Protein AF-A0A5K0YYP0-F1 (afdb_monomer_lite)

Sequence (70 aa):
FLRGDQYAIALALLEEGRVVLGVLACPNLSLNIIGRHDQLPLENEVGCLFSASIGSGTEMQPLDIPGAKK

InterPro domains:
  IPR000760 Inositol monophosphatase-like [PF00459] (1-62)
  IPR051090 Inositol Monophosphatase Superfamily [PTHR43200] (1-65)

Organism: NCBI:txid210225

Radius of gyration: 14.36 Å; chains: 1; bounding box: 39×28×35 Å

pLDDT: mean 79.36, std 18.97, range [34.47, 97.88]

Foldseek 3Di:
DVVPDWDWDKDFDDDPNDTFKIKIWTQQDACVVVPPPPDDRPVDRFTKMWMDGPPPGIDIDTNDDPPPDD

Secondary structure (DSSP, 8-state):
-TTSS---EEEEEEETTEEEEEEEEETT--GGGGT-TTS---SS---EEEEEETTTEEEEEE---TT---

Structure (mmCIF, N/CA/C/O backbone):
data_AF-A0A5K0YYP0-F1
#
_entry.id   AF-A0A5K0YYP0-F1
#
loop_
_atom_site.group_PDB
_atom_site.id
_atom_site.type_symbol
_atom_site.label_atom_id
_atom_site.label_alt_id
_atom_site.label_comp_id
_atom_site.label_asym_id
_atom_site.label_entity_id
_atom_site.label_seq_id
_atom_site.pdbx_PDB_ins_code
_atom_site.Cartn_x
_atom_site.Cartn_y
_atom_site.Cartn_z
_atom_site.occupancy
_atom_site.B_iso_or_equiv
_atom_site.auth_seq_id
_atom_site.auth_comp_id
_atom_site.auth_asym_id
_atom_site.auth_atom_id
_atom_site.pdbx_PDB_model_num
ATOM 1 N N . PHE A 1 1 ? 0.308 -2.500 -14.788 1.00 68.75 1 PHE A N 1
ATOM 2 C CA . PHE A 1 1 ? -0.021 -3.950 -14.851 1.00 68.75 1 PHE A CA 1
ATOM 3 C C . PHE A 1 1 ? -0.319 -4.428 -16.273 1.00 68.75 1 PHE A C 1
ATOM 5 O O . PHE A 1 1 ? 0.595 -4.933 -16.899 1.00 68.75 1 PHE A O 1
ATOM 12 N N . LEU A 1 2 ? -1.520 -4.227 -16.841 1.00 84.75 2 LEU A N 1
ATOM 13 C CA . LEU A 1 2 ? -1.863 -4.752 -18.185 1.00 84.75 2 LEU A CA 1
ATOM 14 C C . LEU A 1 2 ? -0.976 -4.222 -19.326 1.00 84.75 2 LEU A C 1
ATOM 16 O O . LEU A 1 2 ? -0.828 -4.877 -20.349 1.00 84.75 2 LEU A O 1
ATOM 20 N N . ARG A 1 3 ? -0.398 -3.033 -19.145 1.00 88.19 3 ARG A N 1
ATOM 21 C CA . ARG A 1 3 ? 0.512 -2.388 -20.103 1.00 88.19 3 ARG A CA 1
ATOM 22 C C . ARG A 1 3 ? 1.993 -2.610 -19.786 1.00 88.19 3 ARG A C 1
ATOM 24 O O . ARG A 1 3 ? 2.837 -2.057 -20.468 1.00 88.19 3 ARG A O 1
ATOM 31 N N . GLY A 1 4 ? 2.308 -3.357 -18.727 1.00 80.69 4 GLY A N 1
ATOM 32 C CA . GLY A 1 4 ? 3.675 -3.462 -18.206 1.00 80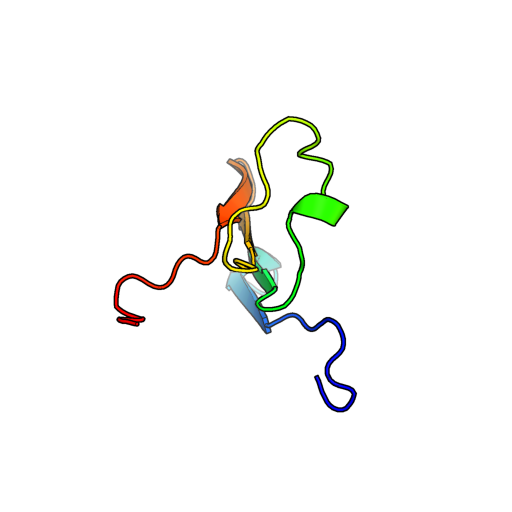.69 4 GLY A CA 1
ATOM 33 C C . GLY A 1 4 ? 4.148 -2.248 -17.396 1.00 80.69 4 GLY A C 1
ATOM 34 O O . GLY A 1 4 ? 5.171 -2.344 -16.739 1.00 80.69 4 GLY A O 1
ATOM 35 N N . ASP A 1 5 ? 3.387 -1.149 -17.358 1.00 85.00 5 ASP A N 1
ATOM 36 C CA . ASP A 1 5 ? 3.710 0.025 -16.532 1.00 85.00 5 ASP A CA 1
ATOM 37 C C . ASP A 1 5 ? 3.532 -0.238 -15.019 1.00 85.00 5 ASP A C 1
ATOM 39 O O . ASP A 1 5 ? 3.149 -1.333 -14.580 1.00 85.00 5 ASP A O 1
ATOM 43 N N . GLN A 1 6 ? 3.724 0.814 -14.219 1.00 85.88 6 GLN A N 1
ATOM 44 C CA . GLN A 1 6 ? 3.578 0.817 -12.765 1.00 85.88 6 GLN A CA 1
ATOM 45 C C . GLN A 1 6 ? 2.242 0.249 -12.279 1.00 85.88 6 GLN A C 1
ATOM 47 O O . GLN A 1 6 ? 1.178 0.443 -12.876 1.00 85.88 6 GLN A O 1
ATOM 52 N N . TYR A 1 7 ? 2.299 -0.479 -11.169 1.00 90.44 7 TYR A N 1
ATOM 53 C CA . TYR A 1 7 ? 1.125 -0.936 -10.442 1.00 90.44 7 TYR A CA 1
ATOM 54 C C . TYR A 1 7 ? 1.451 -1.066 -8.960 1.00 90.44 7 TYR A C 1
ATOM 56 O O . TYR A 1 7 ? 2.613 -1.231 -8.585 1.00 90.44 7 TYR A O 1
ATOM 64 N N . ALA A 1 8 ? 0.408 -1.011 -8.140 1.00 92.50 8 ALA A N 1
ATOM 65 C CA . ALA A 1 8 ? 0.512 -1.204 -6.708 1.00 92.50 8 ALA A CA 1
ATOM 66 C C . ALA A 1 8 ? -0.453 -2.295 -6.245 1.00 92.50 8 ALA A C 1
ATOM 68 O O . ALA A 1 8 ? -1.534 -2.477 -6.809 1.00 92.50 8 ALA A O 1
ATOM 69 N N . ILE A 1 9 ? -0.049 -3.002 -5.201 1.00 94.56 9 ILE A N 1
ATOM 70 C CA . ILE A 1 9 ? -0.873 -3.927 -4.436 1.00 94.56 9 ILE A CA 1
ATOM 71 C C . ILE A 1 9 ? -1.157 -3.224 -3.113 1.00 94.56 9 ILE A C 1
ATOM 73 O O . ILE A 1 9 ? -0.225 -2.892 -2.380 1.00 94.56 9 ILE A O 1
ATOM 77 N N . ALA A 1 10 ? -2.433 -2.967 -2.837 1.00 96.88 10 ALA A N 1
ATOM 78 C CA . ALA A 1 10 ? -2.863 -2.206 -1.674 1.00 96.88 10 ALA A CA 1
ATOM 79 C C . ALA A 1 10 ? -3.561 -3.107 -0.656 1.00 96.88 10 ALA A C 1
ATOM 81 O O . ALA A 1 10 ? -4.511 -3.813 -0.994 1.00 96.88 10 ALA A O 1
ATOM 82 N N . LEU A 1 11 ? -3.098 -3.049 0.590 1.00 97.62 11 LEU A N 1
ATOM 83 C CA . LEU A 1 11 ? -3.703 -3.718 1.736 1.00 97.62 11 LEU A CA 1
ATOM 84 C C . LEU A 1 11 ? -3.900 -2.705 2.862 1.00 97.62 11 LEU A C 1
ATOM 86 O O . LEU A 1 11 ? -3.074 -1.816 3.066 1.00 97.62 11 LEU A O 1
ATOM 90 N N . ALA A 1 12 ? -4.992 -2.846 3.605 1.00 97.31 12 ALA A N 1
ATOM 91 C CA . ALA A 1 12 ? -5.285 -2.005 4.754 1.00 97.31 12 ALA A CA 1
ATOM 92 C C . ALA A 1 12 ? -5.927 -2.832 5.868 1.00 97.31 12 ALA A C 1
ATOM 94 O O . ALA A 1 12 ? -6.739 -3.719 5.599 1.00 97.31 12 ALA A O 1
ATOM 95 N N . LEU A 1 13 ? -5.576 -2.515 7.112 1.00 97.81 13 LEU A N 1
ATOM 96 C CA . LEU A 1 13 ? -6.251 -3.028 8.296 1.00 97.81 13 LEU A CA 1
ATOM 97 C C . LEU A 1 13 ? -7.278 -1.999 8.753 1.00 97.81 13 LEU A C 1
ATOM 99 O O . LEU A 1 13 ? -6.936 -0.831 8.969 1.00 97.81 13 LEU A O 1
ATOM 103 N N . LEU A 1 14 ? -8.521 -2.446 8.907 1.00 97.75 14 LEU A N 1
ATOM 104 C CA . LEU A 1 14 ? -9.596 -1.640 9.461 1.00 97.75 14 LEU A CA 1
ATOM 105 C C . LEU A 1 14 ? -9.911 -2.102 10.883 1.00 97.75 14 LEU A C 1
ATOM 107 O O . LEU A 1 14 ? -10.095 -3.293 11.121 1.00 97.75 14 LEU A O 1
ATOM 111 N N . GLU A 1 15 ? -10.050 -1.143 11.787 1.00 97.75 15 GLU A N 1
ATOM 112 C CA . GLU A 1 15 ? -10.574 -1.327 13.136 1.00 97.75 15 GLU A CA 1
ATOM 113 C C . GLU A 1 15 ? -11.801 -0.423 13.279 1.00 97.75 15 GLU A C 1
ATOM 115 O O . GLU A 1 15 ? -11.732 0.775 13.005 1.00 97.75 15 GLU A O 1
ATOM 120 N N . GLU A 1 16 ? -12.959 -1.011 13.589 1.00 97.00 16 GLU A N 1
ATOM 121 C CA . GLU A 1 16 ? -14.242 -0.289 13.692 1.00 97.00 16 GLU A CA 1
ATOM 122 C C . GLU A 1 16 ? -14.569 0.597 12.470 1.00 97.00 16 GLU A C 1
ATOM 124 O O . GLU A 1 16 ? -15.105 1.701 12.576 1.00 97.00 16 GLU A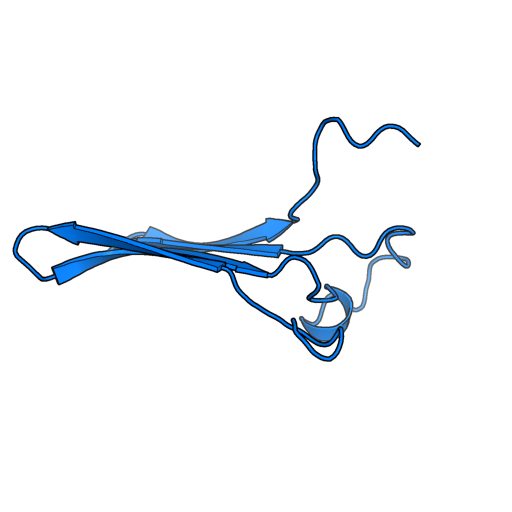 O 1
ATOM 129 N N . GLY A 1 17 ? -14.216 0.125 11.271 1.00 96.62 17 GLY A N 1
ATOM 130 C CA . GLY A 1 17 ? -14.443 0.858 10.022 1.00 96.62 17 GLY A CA 1
ATOM 131 C C . GLY A 1 17 ? -13.450 1.996 9.753 1.00 96.62 17 GLY A C 1
ATOM 132 O O . GLY A 1 17 ? -13.606 2.704 8.759 1.00 96.62 17 GLY A O 1
ATOM 133 N N . ARG A 1 18 ? -12.413 2.168 10.583 1.00 96.69 18 ARG A N 1
ATOM 134 C CA . ARG A 1 18 ? -11.321 3.131 10.368 1.00 96.69 18 ARG A CA 1
ATOM 135 C C . ARG A 1 18 ? -10.046 2.414 9.948 1.00 96.69 18 ARG A C 1
ATOM 137 O O . ARG A 1 18 ? -9.684 1.402 10.534 1.00 96.69 18 ARG A O 1
ATOM 144 N N . VAL A 1 19 ? -9.338 2.951 8.958 1.00 96.50 19 VAL A N 1
ATOM 145 C CA . VAL A 1 19 ? -8.035 2.416 8.533 1.00 96.50 19 VAL A CA 1
ATOM 146 C C . VAL A 1 19 ? -6.975 2.782 9.570 1.00 96.50 19 VAL A C 1
ATOM 148 O O . VAL A 1 19 ? -6.712 3.964 9.777 1.00 96.50 19 VAL A O 1
ATOM 151 N N . VAL A 1 20 ? -6.364 1.778 10.199 1.00 97.75 20 VAL A N 1
ATOM 152 C CA . VAL A 1 20 ? -5.331 1.960 11.240 1.00 97.75 20 VAL A CA 1
ATOM 153 C C . VAL A 1 20 ? -3.915 1.646 10.746 1.00 97.75 20 VAL A C 1
ATOM 155 O O . VAL A 1 20 ? -2.941 2.182 11.277 1.00 97.75 20 VAL A O 1
ATOM 158 N N . LEU A 1 21 ? -3.806 0.826 9.695 1.00 97.75 21 LEU A N 1
ATOM 159 C CA . LEU A 1 21 ? -2.567 0.465 9.005 1.00 97.75 21 LEU A CA 1
ATOM 160 C C . LEU A 1 21 ? -2.841 0.380 7.501 1.00 97.75 21 LEU A C 1
ATOM 162 O O . LEU A 1 21 ? -3.840 -0.211 7.086 1.00 97.75 21 LEU A O 1
ATOM 166 N N . GLY A 1 22 ? -1.937 0.925 6.694 1.00 97.75 22 GLY A N 1
ATOM 167 C CA . GLY A 1 22 ? -1.940 0.807 5.239 1.00 97.75 22 GLY A CA 1
ATOM 168 C C . GLY A 1 22 ? -0.594 0.314 4.724 1.00 97.75 22 GLY A C 1
ATOM 169 O O . GLY A 1 22 ? 0.455 0.714 5.230 1.00 97.75 22 GLY A O 1
ATOM 170 N N . VAL A 1 23 ? -0.632 -0.548 3.712 1.00 97.00 23 VAL A N 1
ATOM 171 C CA . VAL A 1 23 ? 0.547 -1.065 3.019 1.00 97.00 23 VAL A CA 1
ATOM 172 C C . VAL A 1 23 ? 0.331 -0.970 1.509 1.00 97.00 23 VAL A C 1
ATOM 174 O O . VAL A 1 23 ? -0.703 -1.398 0.991 1.00 97.00 23 VAL A O 1
ATOM 177 N N . LEU A 1 24 ? 1.319 -0.423 0.801 1.00 95.94 24 LEU A N 1
ATOM 178 C CA . LEU A 1 24 ? 1.376 -0.361 -0.657 1.00 95.94 24 LEU A CA 1
ATOM 179 C C . LEU A 1 24 ? 2.663 -1.029 -1.134 1.00 95.94 24 LEU A C 1
ATOM 181 O O . LEU A 1 24 ? 3.750 -0.490 -0.943 1.00 95.94 24 LEU A O 1
ATOM 185 N N . ALA A 1 25 ? 2.547 -2.184 -1.781 1.00 92.94 25 ALA A N 1
ATOM 186 C CA . ALA A 1 25 ? 3.669 -2.767 -2.506 1.00 92.94 25 ALA A CA 1
ATOM 187 C C . ALA A 1 25 ? 3.644 -2.268 -3.952 1.00 92.94 25 ALA A C 1
ATOM 189 O O . ALA A 1 25 ? 2.624 -2.399 -4.626 1.00 92.94 25 ALA A O 1
ATOM 190 N N . CYS A 1 26 ? 4.765 -1.744 -4.436 1.00 91.31 26 CYS A N 1
ATOM 191 C CA . CYS A 1 26 ? 4.967 -1.217 -5.782 1.00 91.31 26 CYS A CA 1
ATOM 192 C C . CYS A 1 26 ? 6.099 -2.004 -6.464 1.00 91.31 26 CYS A C 1
ATOM 194 O O . CYS A 1 26 ? 7.249 -1.562 -6.448 1.00 91.31 26 CYS A O 1
ATOM 196 N N . PRO A 1 27 ? 5.810 -3.185 -7.043 1.00 86.62 27 PRO A N 1
ATOM 197 C CA . PRO A 1 27 ? 6.854 -4.104 -7.497 1.00 86.62 27 PRO A CA 1
ATOM 198 C C . PRO A 1 27 ? 7.671 -3.582 -8.679 1.00 86.62 27 PRO A C 1
ATOM 200 O O . PRO A 1 27 ? 8.840 -3.916 -8.790 1.00 86.62 27 PRO A O 1
ATOM 203 N N . ASN A 1 28 ? 7.061 -2.766 -9.544 1.00 84.75 28 ASN A N 1
ATOM 204 C CA . ASN A 1 28 ? 7.707 -2.250 -10.751 1.00 84.75 28 ASN A CA 1
ATOM 205 C C . ASN A 1 28 ? 8.220 -0.806 -10.595 1.00 84.75 28 ASN A C 1
ATOM 207 O O . ASN A 1 28 ? 8.636 -0.199 -11.578 1.00 84.75 28 ASN A O 1
ATOM 211 N N . LEU A 1 29 ? 8.140 -0.212 -9.395 1.00 81.50 29 LEU A N 1
ATOM 212 C CA . LEU A 1 29 ? 8.459 1.205 -9.199 1.00 81.50 29 LEU A CA 1
ATOM 213 C C . LEU A 1 29 ? 9.957 1.403 -9.008 1.00 81.50 29 LEU A C 1
ATOM 215 O O . LEU A 1 29 ? 10.500 1.092 -7.952 1.00 81.50 29 LEU A O 1
ATOM 219 N N . SER A 1 30 ? 10.611 1.962 -10.026 1.00 71.62 30 SER A N 1
ATOM 220 C CA . SER A 1 30 ? 12.048 2.214 -10.008 1.00 71.62 30 SER A CA 1
ATOM 221 C C . SER A 1 30 ? 12.408 3.234 -8.921 1.00 71.62 30 SER A C 1
ATOM 223 O O . SER A 1 30 ? 11.981 4.390 -8.964 1.00 71.62 30 SER A O 1
ATOM 225 N N . LEU A 1 31 ? 13.266 2.834 -7.978 1.00 66.88 31 LEU A N 1
ATOM 226 C CA . LEU A 1 31 ? 13.746 3.693 -6.883 1.00 66.88 31 LEU A CA 1
ATOM 227 C C . LEU A 1 31 ? 14.496 4.950 -7.366 1.00 66.88 31 LEU A C 1
ATOM 229 O O . LEU A 1 31 ? 14.538 5.949 -6.647 1.00 66.88 31 LEU A O 1
ATOM 233 N N . ASN A 1 32 ? 15.011 4.940 -8.602 1.00 62.84 32 ASN A N 1
ATOM 234 C CA . ASN A 1 32 ? 15.598 6.113 -9.262 1.00 62.84 32 ASN A CA 1
ATOM 235 C C . ASN A 1 32 ? 14.599 7.276 -9.415 1.00 62.84 32 ASN A C 1
ATOM 237 O O . ASN A 1 32 ? 15.003 8.434 -9.413 1.00 62.84 32 ASN A O 1
ATOM 241 N N . ILE A 1 33 ? 13.296 6.987 -9.512 1.00 59.50 33 ILE A N 1
ATOM 242 C CA . ILE A 1 33 ? 12.235 8.000 -9.645 1.00 59.50 33 ILE A CA 1
ATOM 243 C C . ILE A 1 33 ? 11.920 8.653 -8.285 1.00 59.50 33 ILE A C 1
ATOM 245 O O . ILE A 1 33 ? 11.421 9.774 -8.232 1.00 59.50 33 ILE A O 1
ATOM 249 N N . ILE A 1 34 ? 12.255 7.989 -7.173 1.00 61.78 34 ILE A N 1
ATOM 250 C CA . ILE A 1 34 ? 11.907 8.404 -5.802 1.00 61.78 34 ILE A CA 1
ATOM 251 C C . ILE A 1 34 ? 13.041 9.226 -5.143 1.00 61.78 34 ILE A C 1
ATOM 253 O O . ILE A 1 34 ? 13.042 9.454 -3.936 1.00 61.78 34 ILE A O 1
ATOM 257 N N . GLY A 1 35 ? 14.012 9.710 -5.930 1.00 54.03 35 GLY A N 1
ATOM 258 C CA . GLY A 1 35 ? 14.982 10.725 -5.497 1.00 54.03 35 GLY A CA 1
ATOM 259 C C . GLY A 1 35 ? 16.264 10.212 -4.831 1.00 54.03 35 GLY A C 1
ATOM 260 O O . GLY A 1 35 ? 16.989 11.008 -4.236 1.00 54.03 35 GLY A O 1
ATOM 261 N N . ARG A 1 36 ? 16.602 8.918 -4.933 1.00 54.41 36 ARG A N 1
ATOM 262 C CA . ARG A 1 36 ? 17.932 8.424 -4.524 1.00 54.41 36 ARG A CA 1
ATOM 263 C C . ARG A 1 36 ? 18.966 8.722 -5.616 1.00 54.41 36 ARG A C 1
ATOM 265 O O . ARG A 1 36 ? 19.307 7.851 -6.402 1.00 54.41 36 ARG A O 1
ATOM 272 N N . HIS A 1 37 ? 19.442 9.965 -5.670 1.00 53.69 37 HIS A N 1
ATOM 273 C CA . HIS A 1 37 ? 20.423 10.419 -6.667 1.00 53.69 37 HIS A CA 1
ATOM 274 C C . HIS A 1 37 ? 21.847 9.854 -6.480 1.00 53.69 37 HIS A C 1
ATOM 276 O O . HIS A 1 37 ? 22.631 9.906 -7.423 1.00 53.69 37 HIS A O 1
ATOM 282 N N . ASP A 1 38 ? 22.171 9.277 -5.315 1.00 51.88 38 ASP A N 1
ATOM 283 C CA . ASP A 1 38 ? 23.567 9.018 -4.917 1.00 51.88 38 ASP A CA 1
ATOM 284 C C . ASP A 1 38 ? 23.965 7.539 -4.806 1.00 51.88 38 ASP A C 1
ATOM 286 O O . ASP A 1 38 ? 25.022 7.218 -4.260 1.00 51.88 38 ASP A O 1
ATOM 290 N N . GLN A 1 39 ? 23.156 6.601 -5.297 1.00 52.00 39 GLN A N 1
ATOM 291 C CA . GLN A 1 39 ? 23.526 5.185 -5.262 1.00 52.00 39 GLN A CA 1
ATOM 292 C C . GLN A 1 39 ? 23.499 4.615 -6.672 1.00 52.00 39 GLN A C 1
ATOM 294 O O . GLN A 1 39 ? 22.510 4.769 -7.386 1.00 52.00 39 GLN A O 1
ATOM 299 N N . L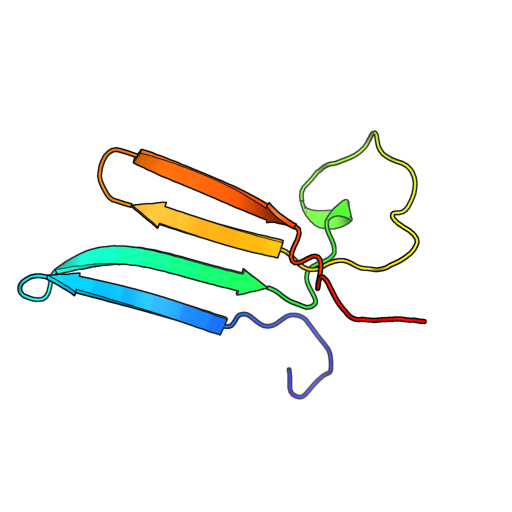EU A 1 40 ? 24.636 4.019 -7.062 1.00 50.28 40 LEU A N 1
ATOM 3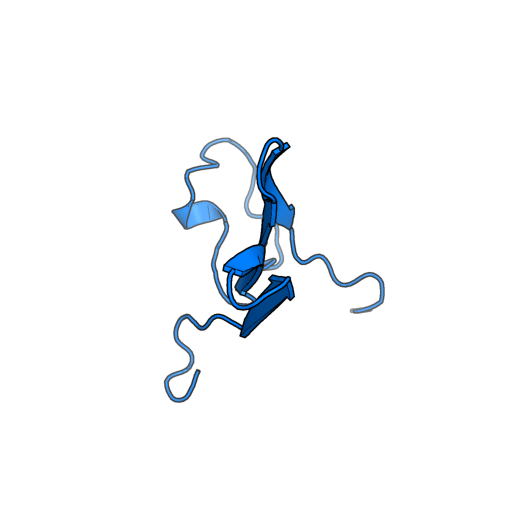00 C CA . LEU A 1 40 ? 24.852 3.323 -8.330 1.00 50.28 40 LEU A CA 1
ATOM 301 C C . LEU A 1 40 ? 23.610 2.516 -8.725 1.00 50.28 40 LEU A C 1
ATOM 303 O O . LEU A 1 40 ? 22.937 2.016 -7.820 1.00 50.28 40 LEU A O 1
ATOM 307 N N . PRO A 1 41 ? 23.336 2.342 -10.036 1.00 48.44 41 PRO A N 1
ATOM 308 C CA . PRO A 1 41 ? 22.181 1.586 -10.494 1.00 48.44 41 PRO A CA 1
ATOM 309 C C . PRO A 1 41 ? 22.165 0.262 -9.744 1.00 48.44 41 PRO A C 1
ATOM 311 O O . PRO A 1 41 ? 23.081 -0.547 -9.898 1.00 48.44 41 PRO A O 1
ATOM 314 N N . LEU A 1 42 ? 21.178 0.079 -8.867 1.00 53.59 42 LEU A N 1
ATOM 315 C CA . LEU A 1 42 ? 20.937 -1.221 -8.277 1.00 53.59 42 LEU A CA 1
ATOM 316 C C . LEU A 1 42 ? 20.645 -2.096 -9.498 1.00 53.59 42 L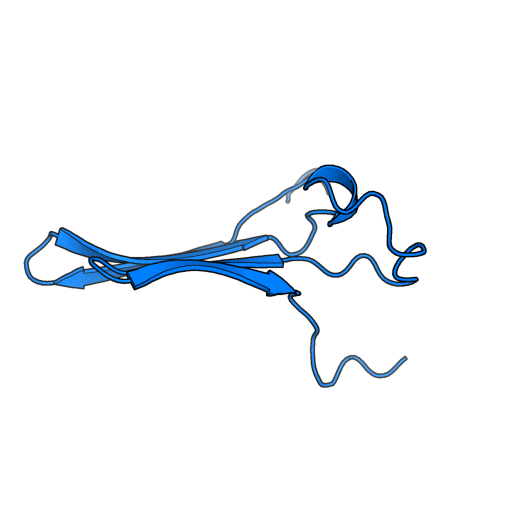EU A C 1
ATOM 318 O O . LEU A 1 42 ? 19.662 -1.853 -10.191 1.00 53.59 42 LEU A O 1
ATOM 322 N N . GLU A 1 43 ? 21.563 -3.004 -9.843 1.00 52.94 43 GLU A N 1
ATOM 323 C CA . GLU A 1 43 ? 21.556 -3.759 -11.112 1.00 52.94 43 GLU A CA 1
ATOM 324 C C . GLU A 1 43 ? 20.253 -4.541 -11.349 1.00 52.94 43 GLU A C 1
ATOM 326 O O . GLU A 1 43 ? 20.018 -5.036 -12.447 1.00 52.94 43 GLU A O 1
ATOM 331 N N . ASN A 1 44 ? 19.389 -4.610 -10.337 1.00 56.19 44 ASN A N 1
ATOM 332 C CA . ASN A 1 44 ? 18.035 -5.110 -10.420 1.00 56.19 44 ASN A CA 1
ATOM 333 C C . ASN A 1 44 ? 17.077 -3.972 -10.038 1.00 56.19 44 ASN A C 1
ATOM 335 O O . ASN A 1 44 ? 17.240 -3.354 -8.985 1.00 56.19 44 ASN A O 1
ATOM 339 N N . GLU A 1 45 ? 16.069 -3.703 -10.868 1.00 60.44 45 GLU A N 1
ATOM 340 C CA . GLU A 1 45 ? 14.951 -2.819 -10.528 1.00 60.44 45 GLU A CA 1
ATOM 341 C C . GLU A 1 45 ? 14.169 -3.421 -9.352 1.00 60.44 45 GLU A C 1
ATOM 343 O O . GLU A 1 45 ? 13.218 -4.179 -9.521 1.00 60.44 45 GLU A O 1
ATOM 348 N N . VAL A 1 46 ? 14.619 -3.138 -8.133 1.00 72.06 46 VAL A N 1
ATOM 349 C CA . VAL A 1 46 ? 13.934 -3.571 -6.918 1.00 72.06 46 VAL A CA 1
ATOM 350 C C . VAL A 1 46 ? 12.761 -2.621 -6.702 1.00 72.06 46 VAL A C 1
ATOM 352 O O . VAL A 1 46 ? 12.954 -1.409 -6.588 1.00 72.06 46 VAL A O 1
ATOM 355 N N . GLY A 1 47 ? 11.543 -3.166 -6.662 1.00 84.81 47 GLY A N 1
ATOM 356 C CA . GLY A 1 47 ? 10.349 -2.410 -6.291 1.00 84.81 47 GLY A CA 1
ATOM 357 C C . GLY A 1 47 ? 10.418 -1.899 -4.850 1.00 84.81 47 GLY A C 1
ATOM 358 O O . GLY A 1 47 ? 11.403 -2.091 -4.139 1.00 84.81 47 GLY A O 1
ATOM 359 N N . CYS A 1 48 ? 9.355 -1.272 -4.362 1.00 88.00 48 CYS A N 1
ATOM 360 C CA . CYS A 1 48 ? 9.324 -0.761 -2.991 1.00 88.00 48 CYS A CA 1
ATOM 361 C C . CYS A 1 48 ? 8.025 -1.092 -2.267 1.00 88.00 48 CYS A C 1
ATOM 363 O O . CYS A 1 48 ? 6.967 -1.234 -2.873 1.00 88.00 48 CYS A O 1
ATOM 365 N N . LEU A 1 49 ? 8.117 -1.198 -0.950 1.00 91.69 49 LEU A N 1
ATOM 366 C CA . LEU A 1 49 ? 7.012 -1.356 -0.026 1.00 91.69 49 LEU A CA 1
ATOM 367 C C . LEU A 1 49 ? 6.889 -0.077 0.795 1.00 91.69 49 LEU A C 1
ATOM 369 O O . LEU A 1 49 ? 7.849 0.337 1.440 1.00 91.69 49 LEU A O 1
ATOM 373 N N . PHE A 1 50 ? 5.707 0.521 0.792 1.00 93.88 50 PHE A N 1
ATOM 374 C CA . PHE A 1 50 ? 5.345 1.588 1.713 1.00 93.88 50 PHE A CA 1
ATOM 375 C C . PHE A 1 50 ? 4.433 1.024 2.790 1.00 93.88 50 PHE A C 1
ATOM 377 O O . PHE A 1 50 ? 3.487 0.297 2.481 1.00 93.88 50 PHE A O 1
ATOM 384 N N . SER A 1 51 ? 4.681 1.393 4.038 1.00 96.19 51 SER A N 1
ATOM 385 C CA . SER A 1 51 ? 3.813 1.069 5.165 1.00 96.19 51 SER A CA 1
ATOM 386 C C . SER A 1 51 ? 3.575 2.314 6.008 1.00 96.19 51 SER A C 1
ATOM 388 O O . SER A 1 51 ? 4.441 3.178 6.139 1.00 96.19 51 SER A O 1
ATOM 390 N N . ALA A 1 52 ? 2.372 2.435 6.558 1.00 97.88 52 ALA A N 1
ATOM 391 C CA . ALA A 1 52 ? 2.023 3.527 7.451 1.00 97.88 52 ALA A CA 1
ATOM 392 C C . ALA A 1 52 ? 1.002 3.064 8.484 1.00 97.88 52 ALA A C 1
ATOM 394 O O . ALA A 1 52 ? 0.023 2.402 8.137 1.00 97.88 52 ALA A O 1
ATOM 395 N N . SER A 1 53 ? 1.200 3.464 9.735 1.00 97.31 53 SER A N 1
ATOM 396 C CA . SER A 1 53 ? 0.250 3.261 10.830 1.00 97.31 53 SER A CA 1
ATOM 397 C C . SER A 1 53 ? -0.000 4.565 11.572 1.00 97.31 53 SER A C 1
ATOM 399 O O . SER A 1 53 ? 0.860 5.452 11.640 1.00 97.31 53 SER A O 1
ATOM 401 N N . ILE A 1 54 ? -1.195 4.689 12.150 1.00 96.50 54 ILE A N 1
ATOM 402 C CA . ILE A 1 54 ? -1.556 5.858 12.957 1.00 96.50 54 ILE A CA 1
ATOM 403 C C . ILE A 1 54 ? -0.548 6.018 14.102 1.00 96.50 54 ILE A C 1
ATOM 405 O O . ILE A 1 54 ? -0.277 5.082 14.847 1.00 96.50 54 ILE A O 1
ATOM 409 N N . GLY A 1 55 ? 0.011 7.223 14.233 1.00 96.56 55 GLY A N 1
ATOM 410 C CA . GLY A 1 55 ? 0.967 7.568 15.289 1.00 96.56 55 GLY A CA 1
ATOM 411 C C . GLY A 1 55 ? 2.423 7.168 15.024 1.00 96.56 55 GLY A C 1
ATOM 412 O O . GLY A 1 55 ? 3.294 7.631 15.753 1.00 96.56 55 GLY A O 1
ATOM 413 N N . SER A 1 56 ? 2.714 6.377 13.984 1.00 95.50 56 SER A N 1
ATOM 414 C CA . SER A 1 56 ? 4.086 5.933 13.662 1.00 95.50 56 SER A CA 1
ATOM 415 C C . SER A 1 56 ? 4.653 6.542 12.376 1.00 95.50 56 SER A C 1
ATOM 417 O O . SER A 1 56 ? 5.836 6.382 12.095 1.00 95.50 56 SER A O 1
ATOM 419 N N . GLY A 1 57 ? 3.836 7.263 11.605 1.00 94.31 57 GLY A N 1
ATOM 420 C CA . GLY A 1 57 ? 4.260 7.871 10.346 1.00 94.31 57 GLY A CA 1
ATOM 421 C C . GLY A 1 57 ? 4.283 6.868 9.193 1.00 94.31 57 GLY A C 1
ATOM 422 O O . GLY A 1 57 ? 3.421 5.994 9.104 1.00 94.31 57 GLY A O 1
ATOM 423 N N . THR A 1 58 ? 5.235 7.032 8.275 1.00 95.88 58 THR A N 1
ATOM 424 C CA . THR A 1 58 ? 5.342 6.236 7.045 1.00 95.88 58 THR A CA 1
ATOM 425 C C . THR A 1 58 ? 6.780 5.795 6.827 1.00 95.88 58 THR A C 1
ATOM 427 O O . THR A 1 58 ? 7.700 6.600 6.961 1.00 95.88 58 THR A O 1
ATOM 430 N N . GLU A 1 59 ? 6.962 4.534 6.448 1.00 93.38 59 GLU A N 1
ATOM 431 C CA . GLU A 1 59 ? 8.254 3.951 6.103 1.00 93.38 59 GLU A CA 1
ATOM 432 C C . GLU A 1 59 ? 8.237 3.421 4.663 1.00 93.38 59 GLU A C 1
ATOM 434 O O . GLU A 1 59 ? 7.199 3.009 4.140 1.00 93.38 59 GLU A O 1
ATOM 439 N N . MET A 1 60 ? 9.405 3.445 4.017 1.00 89.25 60 MET A N 1
ATOM 440 C CA . MET A 1 60 ? 9.639 2.831 2.715 1.00 89.25 60 MET A CA 1
ATOM 441 C C . MET A 1 60 ? 10.785 1.829 2.823 1.00 89.25 60 MET A C 1
ATOM 443 O O . MET A 1 60 ? 11.891 2.183 3.236 1.00 89.25 60 MET A O 1
ATOM 447 N N . GLN A 1 61 ? 10.541 0.607 2.364 1.00 86.88 61 GLN A N 1
ATOM 448 C CA . GLN A 1 61 ? 11.533 -0.460 2.307 1.00 86.88 61 GLN A CA 1
ATOM 449 C C . GLN A 1 61 ? 11.654 -0.992 0.870 1.00 86.88 61 GLN A C 1
ATOM 451 O O . GLN A 1 61 ? 10.649 -1.055 0.161 1.00 86.88 61 GLN A O 1
ATOM 456 N N . PRO A 1 62 ? 12.855 -1.357 0.391 1.00 85.38 62 PRO A N 1
ATOM 457 C CA . PRO A 1 62 ? 12.997 -2.063 -0.879 1.00 85.38 62 PRO A CA 1
ATOM 458 C C . PRO A 1 62 ? 12.259 -3.405 -0.834 1.00 85.38 62 PRO A C 1
ATOM 460 O O . PRO A 1 62 ? 12.315 -4.119 0.166 1.00 85.38 62 PRO A O 1
ATOM 463 N N . LEU A 1 63 ? 11.594 -3.765 -1.927 1.00 81.25 63 LEU A N 1
ATOM 464 C CA . LEU A 1 63 ? 10.959 -5.065 -2.111 1.00 81.25 63 LEU A CA 1
ATOM 465 C C . LEU A 1 63 ? 12.007 -6.069 -2.610 1.00 81.25 63 LEU A C 1
ATOM 467 O O . LEU A 1 63 ? 11.917 -6.582 -3.723 1.00 81.25 63 LEU A O 1
ATOM 471 N N . ASP A 1 64 ? 13.047 -6.286 -1.809 1.00 69.44 64 ASP A N 1
ATOM 472 C CA . ASP A 1 64 ? 14.075 -7.273 -2.122 1.00 69.44 64 ASP A CA 1
ATOM 473 C C . ASP A 1 64 ? 13.507 -8.661 -1.807 1.00 69.44 64 ASP A C 1
ATOM 475 O O . ASP A 1 64 ? 13.040 -8.898 -0.693 1.00 69.44 64 ASP A O 1
ATOM 479 N N . ILE A 1 65 ? 13.462 -9.564 -2.788 1.00 57.34 65 ILE A N 1
ATOM 480 C CA . ILE A 1 65 ? 12.914 -10.912 -2.594 1.00 57.34 65 ILE A CA 1
ATOM 481 C C . ILE A 1 65 ? 14.052 -11.794 -2.069 1.00 57.34 65 ILE A C 1
ATOM 483 O O . ILE A 1 65 ? 14.914 -12.191 -2.863 1.00 57.34 65 ILE A O 1
ATOM 487 N N . PRO A 1 66 ? 14.072 -12.191 -0.780 1.00 44.81 66 PRO A N 1
ATOM 488 C CA . PRO A 1 66 ? 15.086 -13.103 -0.278 1.00 44.81 66 PRO A CA 1
ATOM 489 C C . PRO A 1 66 ? 14.752 -14.494 -0.829 1.00 44.81 66 PRO A C 1
ATOM 491 O O . PRO A 1 66 ? 13.921 -15.213 -0.281 1.00 44.81 66 PRO A O 1
ATOM 494 N N . GLY A 1 67 ? 15.339 -14.855 -1.972 1.00 48.00 67 GLY A N 1
ATOM 495 C CA . GLY A 1 67 ? 15.099 -16.150 -2.618 1.00 48.00 67 GLY A CA 1
ATOM 496 C C . GLY A 1 67 ? 14.949 -16.131 -4.137 1.00 48.00 67 GLY A C 1
ATOM 497 O O . GLY A 1 67 ? 14.925 -17.210 -4.729 1.00 48.00 67 GLY A O 1
ATOM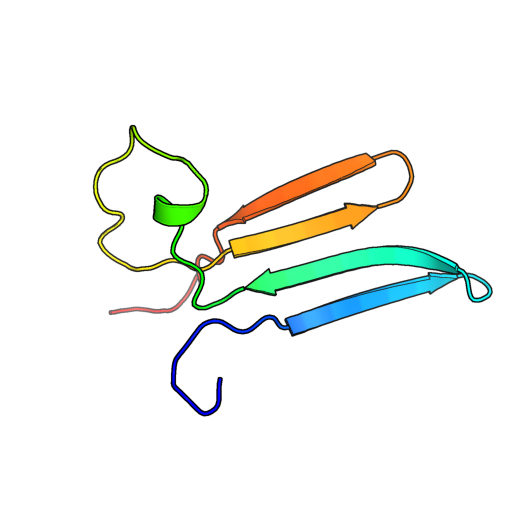 498 N N . ALA A 1 68 ? 14.915 -14.962 -4.786 1.00 48.12 68 ALA A N 1
ATOM 499 C CA . ALA A 1 68 ? 15.077 -14.876 -6.238 1.00 48.12 68 ALA A CA 1
ATOM 500 C C . ALA A 1 68 ? 16.552 -15.146 -6.593 1.00 48.12 68 ALA A C 1
ATOM 502 O O . ALA A 1 68 ? 17.345 -14.236 -6.822 1.00 48.12 68 ALA A O 1
ATOM 503 N N . LYS A 1 69 ? 16.955 -16.421 -6.541 1.00 34.47 69 LYS A N 1
ATOM 504 C CA . LYS A 1 69 ? 18.243 -16.856 -7.083 1.00 34.47 69 LYS A CA 1
ATOM 505 C C . LYS A 1 69 ? 18.260 -16.536 -8.581 1.00 34.47 69 LYS A C 1
ATOM 507 O O . LYS A 1 69 ? 17.290 -16.847 -9.271 1.00 34.47 69 LYS A O 1
ATOM 512 N N . LYS A 1 70 ? 19.348 -15.904 -9.032 1.00 40.06 70 LYS A N 1
ATOM 513 C CA . LYS A 1 70 ? 19.746 -15.877 -10.446 1.00 40.06 70 LYS A CA 1
ATOM 514 C C . LYS A 1 70 ? 19.828 -17.298 -11.001 1.00 40.06 70 LYS A C 1
ATOM 516 O O . LYS A 1 70 ? 20.221 -18.199 -10.220 1.00 40.06 70 LYS A O 1
#